Protein AF-A0A9E4DEQ4-F1 (afdb_monomer)

Foldseek 3Di:
DDPPPPPPPPPPPPDDDPDPDDPQQFLDPVSLVSQVVVLVPDDDDPLSVLLVVLSVQLVVCVVVVNRVSNSVSSVRSVVSVPDDD

Nearest PDB structures (foldseek):
  2oo2-assembly1_A-2  TM=9.173E-01  e=4.452E+00  Archaeoglobus fulgidus DSM 4304
  7nsn-assembly1_A  TM=7.470E-01  e=2.787E+00  Neobacillus novalis
  4r5j-assembly1_A  TM=7.666E-01  e=4.721E+00  Escherichia coli K-12
  4r5l-assembly1_A  TM=7.515E-01  e=5.967E+00  Escherichia coli K-12
  4r5j-assembly2_B-2  TM=6.884E-01  e=5.005E+00  Escherichia coli K-12

Structure (mmCIF, N/CA/C/O backbone):
data_AF-A0A9E4DEQ4-F1
#
_entry.id   AF-A0A9E4DEQ4-F1
#
loop_
_atom_site.group_PDB
_atom_site.id
_atom_site.type_symbol
_atom_site.label_atom_id
_atom_site.label_alt_id
_atom_site.label_comp_id
_atom_site.label_asym_id
_atom_site.label_entity_id
_atom_site.label_seq_id
_atom_site.pdbx_PDB_ins_code
_atom_site.Cartn_x
_atom_site.Cartn_y
_atom_site.Cartn_z
_atom_site.occupancy
_atom_site.B_iso_or_equiv
_atom_site.auth_seq_id
_atom_site.auth_comp_id
_atom_site.auth_asym_id
_atom_site.auth_atom_id
_atom_site.pdbx_PDB_model_num
ATOM 1 N N . MET A 1 1 ? -39.513 24.802 49.112 1.00 49.97 1 MET A N 1
ATOM 2 C CA . MET A 1 1 ? -39.488 24.297 47.723 1.00 49.97 1 MET A CA 1
ATOM 3 C C . MET A 1 1 ? -38.285 24.893 47.014 1.00 49.97 1 MET A C 1
ATOM 5 O O . MET A 1 1 ? -38.347 26.044 46.617 1.00 49.97 1 MET A O 1
ATOM 9 N N . ILE A 1 2 ? -37.187 24.146 46.909 1.00 52.62 2 ILE A N 1
ATOM 10 C CA . ILE A 1 2 ? -36.013 24.532 46.115 1.00 52.62 2 ILE A CA 1
ATOM 11 C C . ILE A 1 2 ? -35.707 23.322 45.237 1.00 52.62 2 ILE A C 1
ATOM 13 O O . ILE A 1 2 ? -35.217 22.301 45.708 1.00 52.62 2 ILE A O 1
ATOM 17 N N . LYS A 1 3 ? -36.138 23.406 43.978 1.00 49.81 3 LYS A N 1
ATOM 18 C CA . LYS A 1 3 ? -35.880 22.407 42.943 1.00 49.81 3 LYS A CA 1
ATOM 19 C C . LYS A 1 3 ? -34.465 22.647 42.408 1.00 49.81 3 LYS A C 1
ATOM 21 O O . LYS A 1 3 ? -34.291 23.421 41.475 1.00 49.81 3 LYS A O 1
ATOM 26 N N . LEU A 1 4 ? -33.461 22.022 43.018 1.00 50.47 4 LEU A N 1
ATOM 27 C CA . LEU A 1 4 ? -32.107 21.963 42.463 1.00 50.47 4 LEU A CA 1
ATOM 28 C C . LEU A 1 4 ? -32.028 20.779 41.496 1.00 50.47 4 LEU A C 1
ATOM 30 O O . LEU A 1 4 ? -31.661 19.670 41.870 1.00 50.47 4 LEU A O 1
ATOM 34 N N . ALA A 1 5 ? -32.426 21.017 40.247 1.00 56.91 5 ALA A N 1
ATOM 35 C CA . ALA A 1 5 ? -32.083 20.135 39.142 1.00 56.91 5 ALA A CA 1
ATOM 36 C C . ALA A 1 5 ? -30.648 20.467 38.710 1.00 56.91 5 ALA A C 1
ATOM 38 O O . ALA A 1 5 ? -30.420 21.388 37.929 1.00 56.91 5 ALA A O 1
ATOM 39 N N . LEU A 1 6 ? -29.676 19.751 39.274 1.00 49.41 6 LEU A N 1
ATOM 40 C CA . LEU A 1 6 ? -28.287 19.804 38.833 1.00 49.41 6 LEU A CA 1
ATOM 41 C C . LEU A 1 6 ? -28.140 18.844 37.642 1.00 49.41 6 LEU A C 1
ATOM 43 O O . LEU A 1 6 ? -27.926 17.646 37.814 1.00 49.41 6 LEU A O 1
ATOM 47 N N . ALA A 1 7 ? -28.327 19.353 36.426 1.00 56.19 7 ALA A N 1
ATOM 48 C CA . ALA A 1 7 ? -28.005 18.612 35.214 1.00 56.19 7 ALA A CA 1
ATOM 49 C C . ALA A 1 7 ? -26.479 18.612 35.033 1.00 56.19 7 ALA A C 1
ATOM 51 O O . ALA A 1 7 ? -25.897 19.592 34.572 1.00 56.19 7 ALA A O 1
ATOM 52 N N . ALA A 1 8 ? -25.824 17.520 35.424 1.00 53.00 8 ALA A N 1
ATOM 53 C CA . ALA A 1 8 ? -24.425 17.279 35.101 1.00 53.00 8 ALA A CA 1
ATOM 54 C C . ALA A 1 8 ? -24.325 16.804 33.642 1.00 53.00 8 ALA A C 1
ATOM 56 O O . ALA A 1 8 ? -24.391 15.611 33.357 1.00 53.00 8 ALA A O 1
ATOM 57 N N . ALA A 1 9 ? -24.190 17.744 32.707 1.00 59.12 9 ALA A N 1
ATOM 58 C CA . ALA A 1 9 ? -23.765 17.435 31.348 1.00 59.12 9 ALA A CA 1
ATOM 59 C C . ALA A 1 9 ? -22.232 17.358 31.327 1.00 59.12 9 ALA A C 1
ATOM 61 O O . ALA A 1 9 ? -21.544 18.361 31.152 1.00 59.12 9 ALA A O 1
ATOM 62 N N . ALA A 1 10 ? -21.689 16.161 31.542 1.00 60.41 10 ALA A N 1
ATOM 63 C CA . ALA A 1 10 ? -20.290 15.883 31.250 1.00 60.41 10 ALA A CA 1
ATOM 64 C C . ALA A 1 10 ? -20.142 15.683 29.735 1.00 60.41 10 ALA A C 1
ATOM 66 O O . ALA A 1 10 ? -20.164 14.563 29.235 1.00 60.41 10 ALA A O 1
ATOM 67 N N . THR A 1 11 ? -20.027 16.774 28.979 1.00 61.19 11 THR A N 1
ATOM 68 C CA . THR A 1 11 ? -19.546 16.708 27.595 1.00 61.19 11 THR A CA 1
ATOM 69 C C . THR A 1 11 ? -18.033 16.573 27.623 1.00 61.19 11 THR A C 1
ATOM 71 O O . THR A 1 11 ? -17.303 17.564 27.634 1.00 61.19 11 THR A O 1
ATOM 74 N N . THR A 1 12 ? -17.548 15.335 27.650 1.00 59.88 12 THR A N 1
ATOM 75 C CA . THR A 1 12 ? -16.171 15.033 27.264 1.00 59.88 12 THR A CA 1
ATOM 76 C C . THR A 1 12 ? -16.037 15.300 25.770 1.00 59.88 12 THR A C 1
ATOM 78 O O . THR A 1 12 ? -16.355 14.447 24.943 1.00 59.88 12 THR A O 1
ATOM 81 N N . VAL A 1 13 ? -15.594 16.506 25.417 1.00 60.56 13 VAL A N 1
ATOM 82 C CA . VAL A 1 13 ? -15.055 16.781 24.085 1.00 60.56 13 VAL A CA 1
ATOM 83 C C . VAL A 1 13 ? -13.711 16.066 24.020 1.00 60.56 13 VAL A C 1
ATOM 85 O O . VAL A 1 13 ? -12.694 16.580 24.483 1.00 60.56 13 VAL A O 1
ATOM 88 N N . LEU A 1 14 ? -13.719 14.839 23.504 1.00 56.88 14 LEU A N 1
ATOM 89 C CA . LEU A 1 14 ? -12.495 14.202 23.046 1.00 56.88 14 LEU A CA 1
ATOM 90 C C . LEU A 1 14 ? -12.044 14.963 21.800 1.00 56.88 14 LEU A C 1
ATOM 92 O O . LEU A 1 14 ? -12.642 14.866 20.732 1.00 56.88 14 LEU A O 1
ATOM 96 N N . LEU A 1 15 ? -11.007 15.776 21.986 1.00 63.16 15 LEU A N 1
ATOM 97 C CA . LEU A 1 15 ? -10.203 16.334 20.912 1.00 63.16 15 LEU A CA 1
ATOM 98 C C . LEU A 1 15 ? -9.566 15.173 20.148 1.00 63.16 15 LEU A C 1
ATOM 100 O O . LEU A 1 15 ? -8.529 14.654 20.552 1.00 63.16 15 LEU A O 1
ATOM 104 N N . THR A 1 16 ? -10.161 14.778 19.032 1.00 53.78 16 THR A N 1
ATOM 105 C CA . THR A 1 16 ? -9.436 14.049 17.994 1.00 53.78 16 THR A CA 1
ATOM 106 C C . THR A 1 16 ? -9.246 15.009 16.832 1.00 53.78 16 THR A C 1
ATOM 108 O O . THR A 1 16 ? -10.126 15.154 15.986 1.00 53.78 16 THR A O 1
ATOM 111 N N . LEU A 1 17 ? -8.112 15.718 16.825 1.00 52.00 17 LEU A N 1
ATOM 112 C CA . LEU A 1 17 ? -7.598 16.289 15.585 1.00 52.00 17 LEU A CA 1
ATOM 113 C C . LEU A 1 17 ? -7.300 15.112 14.648 1.00 52.00 17 LEU A C 1
ATOM 115 O O . LEU A 1 17 ? -6.511 14.248 15.040 1.00 52.00 17 LEU A O 1
ATOM 119 N N . PRO A 1 18 ? -7.851 15.055 13.427 1.00 47.28 18 PRO A N 1
ATOM 120 C CA . PRO A 1 18 ? -7.255 14.225 12.403 1.00 47.28 18 PRO A CA 1
ATOM 121 C C . PRO A 1 18 ? -5.923 14.872 12.038 1.00 47.28 18 PRO A C 1
ATOM 123 O O . PRO A 1 18 ? -5.848 16.059 11.711 1.00 47.28 18 PRO A O 1
ATOM 126 N N . ALA A 1 19 ? -4.865 14.088 12.202 1.00 49.19 19 ALA A N 1
ATOM 127 C CA . ALA A 1 19 ? -3.509 14.433 11.849 1.00 49.19 19 ALA A CA 1
ATOM 128 C C . ALA A 1 19 ? -3.460 14.995 10.423 1.00 49.19 19 ALA A C 1
ATOM 130 O O . ALA A 1 19 ? -3.774 14.307 9.457 1.00 49.19 19 ALA A O 1
ATOM 131 N N . LEU A 1 20 ? -3.026 16.247 10.298 1.00 46.94 20 LEU A N 1
ATOM 132 C CA . LEU A 1 20 ? -2.596 16.826 9.033 1.00 46.94 20 LEU A CA 1
ATOM 133 C C . LEU A 1 20 ? -1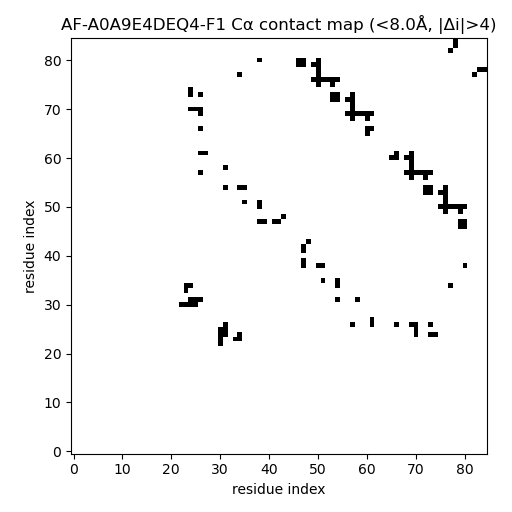.258 16.169 8.660 1.00 46.94 20 LEU A C 1
ATOM 135 O O . LEU A 1 20 ? -0.192 16.726 8.906 1.00 46.94 20 LEU A O 1
ATOM 139 N N . ALA A 1 21 ? -1.300 14.942 8.153 1.00 42.50 21 ALA A N 1
ATOM 140 C CA . ALA A 1 21 ? -0.127 14.227 7.675 1.00 42.50 21 ALA A CA 1
ATOM 141 C C . ALA A 1 21 ? -0.527 13.401 6.451 1.00 42.50 21 ALA A C 1
ATOM 143 O O . ALA A 1 21 ? -1.148 12.356 6.580 1.00 42.50 21 ALA A O 1
ATOM 144 N N . MET A 1 22 ? -0.162 13.897 5.267 1.00 41.94 22 MET A N 1
ATOM 145 C CA . MET A 1 22 ? -0.353 13.234 3.972 1.00 41.94 22 MET A CA 1
ATOM 146 C C . MET A 1 22 ? -1.803 12.830 3.660 1.00 41.94 22 MET A C 1
ATOM 148 O O . MET A 1 22 ? -2.169 11.660 3.678 1.00 41.94 22 MET A O 1
ATOM 152 N N . ASP A 1 23 ? -2.587 13.823 3.255 1.00 50.47 23 ASP A N 1
ATOM 153 C CA . ASP A 1 23 ? -3.980 13.780 2.765 1.00 50.47 23 ASP A CA 1
ATOM 154 C C . ASP A 1 23 ? -4.253 12.800 1.584 1.00 50.47 23 ASP A C 1
ATOM 156 O O . ASP A 1 23 ? -5.290 12.847 0.937 1.00 50.47 23 ASP A O 1
ATOM 160 N N . SER A 1 24 ? -3.309 11.927 1.213 1.00 51.16 24 SER A N 1
ATOM 161 C CA . SER A 1 24 ? -3.396 11.057 0.033 1.00 51.16 24 SER A CA 1
ATOM 162 C C . SER A 1 24 ? -3.190 9.562 0.282 1.00 51.16 24 SER A C 1
ATOM 164 O O . SER A 1 24 ? -3.253 8.808 -0.684 1.00 51.16 24 SER A O 1
ATOM 166 N N . MET A 1 25 ? -2.956 9.123 1.523 1.00 64.62 25 MET A N 1
ATOM 167 C CA . MET A 1 25 ? -2.827 7.696 1.887 1.00 64.62 25 MET A CA 1
ATOM 168 C C . MET A 1 25 ? -3.849 7.280 2.958 1.00 64.62 25 MET A C 1
ATOM 170 O O . MET A 1 25 ? -3.561 6.485 3.851 1.00 64.62 25 MET A O 1
ATOM 174 N N . GLU A 1 26 ? -5.053 7.840 2.911 1.00 75.94 26 GLU A N 1
ATOM 175 C CA . GLU A 1 26 ? -6.119 7.415 3.811 1.00 75.94 26 GLU A CA 1
ATOM 176 C C . GLU A 1 26 ? -6.816 6.153 3.293 1.00 75.94 26 GLU A C 1
ATOM 178 O O . GLU A 1 26 ? -7.064 5.995 2.093 1.00 75.94 26 GLU A O 1
ATOM 183 N N . CYS A 1 27 ? -7.206 5.284 4.227 1.00 86.06 27 CYS A N 1
ATOM 184 C CA . CYS A 1 27 ? -8.135 4.175 4.006 1.00 86.06 27 CYS A CA 1
ATOM 185 C C . CYS A 1 27 ? -9.573 4.677 3.851 1.00 86.06 27 CYS A C 1
ATOM 187 O O . CYS A 1 27 ? -10.469 4.379 4.637 1.00 86.06 27 CYS A O 1
ATOM 189 N N . SER A 1 28 ? -9.756 5.494 2.822 1.00 87.56 28 SER A N 1
ATOM 190 C CA . SER A 1 28 ? -11.005 6.094 2.385 1.00 87.56 28 SER A CA 1
ATOM 191 C C . SER A 1 28 ? -11.193 5.777 0.911 1.00 87.56 28 SER A C 1
ATOM 193 O O . SER A 1 28 ? -10.217 5.677 0.172 1.00 87.56 28 SER A O 1
ATOM 195 N N . GLU A 1 29 ? -12.437 5.668 0.458 1.00 87.56 29 GLU A N 1
ATOM 196 C CA . GLU A 1 29 ? -12.749 5.347 -0.936 1.00 87.56 29 GLU A CA 1
ATOM 197 C C . GLU A 1 29 ? -12.038 6.296 -1.921 1.00 87.56 29 GLU A C 1
ATOM 199 O O . GLU A 1 29 ? -11.474 5.841 -2.917 1.00 87.56 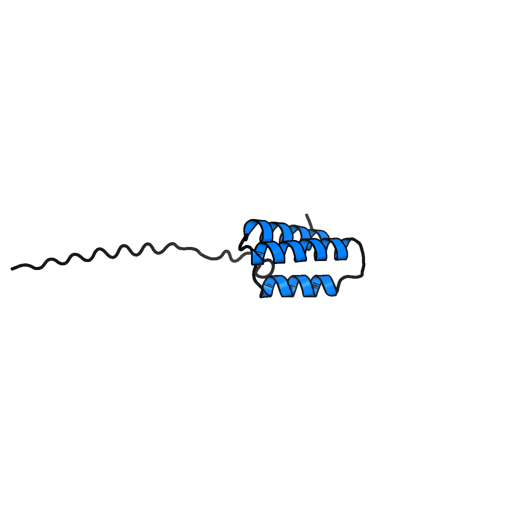29 GLU A O 1
ATOM 204 N N . ASP A 1 30 ? -11.970 7.594 -1.599 1.00 89.50 30 ASP A N 1
ATOM 205 C CA . ASP A 1 30 ? -11.276 8.597 -2.419 1.00 89.50 30 ASP A CA 1
ATOM 206 C C . ASP A 1 30 ? -9.756 8.367 -2.471 1.00 89.50 30 ASP A C 1
ATOM 208 O O . ASP A 1 30 ? -9.181 8.237 -3.558 1.00 89.50 30 ASP A O 1
ATOM 212 N N . GLY A 1 31 ? -9.113 8.230 -1.304 1.00 87.00 31 GLY A N 1
ATOM 213 C CA . GLY A 1 31 ? -7.674 7.963 -1.203 1.00 87.00 31 GLY A CA 1
ATOM 214 C C . GLY A 1 31 ? -7.294 6.676 -1.935 1.00 87.00 31 GLY A C 1
ATOM 215 O O . GLY A 1 31 ? -6.349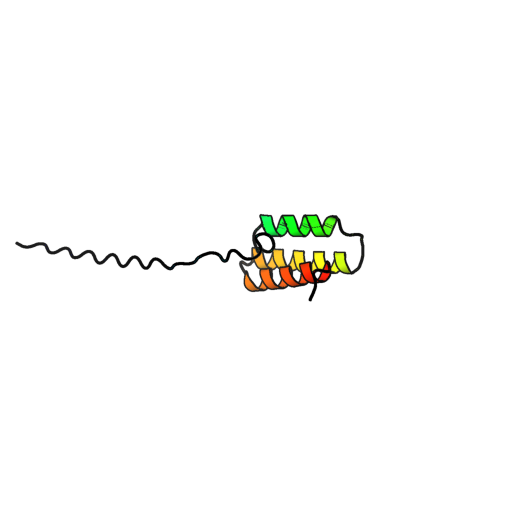 6.636 -2.725 1.00 87.00 31 GLY A O 1
ATOM 216 N N . MET A 1 32 ? -8.127 5.651 -1.784 1.00 89.88 32 MET A N 1
ATOM 217 C CA . MET A 1 32 ? -7.995 4.368 -2.453 1.00 89.88 32 MET A CA 1
ATOM 218 C C . MET A 1 32 ? -8.112 4.461 -3.973 1.00 89.88 32 MET A C 1
ATOM 220 O O . MET A 1 32 ? -7.271 3.936 -4.713 1.00 89.88 32 MET A O 1
ATOM 224 N N . MET A 1 33 ? -9.123 5.169 -4.464 1.00 91.19 33 MET A N 1
ATOM 225 C CA . MET A 1 33 ? -9.323 5.377 -5.893 1.00 91.19 33 MET A CA 1
ATOM 226 C C . MET A 1 33 ? -8.187 6.201 -6.516 1.00 91.19 33 MET A C 1
ATOM 228 O O . MET A 1 33 ? -7.761 5.931 -7.645 1.00 91.19 33 MET A O 1
ATOM 232 N N . LYS A 1 34 ? -7.652 7.184 -5.783 1.00 89.88 34 LYS A N 1
ATOM 233 C CA . LYS A 1 34 ? -6.499 7.984 -6.205 1.00 89.88 34 LYS A CA 1
ATOM 234 C C . LYS A 1 34 ? -5.240 7.125 -6.338 1.00 89.88 34 LYS A C 1
ATOM 236 O O . LYS A 1 34 ? -4.595 7.187 -7.387 1.00 89.88 34 LYS A O 1
ATOM 241 N N . SER A 1 35 ? -4.941 6.279 -5.352 1.00 88.81 35 SER A N 1
ATOM 242 C CA . SER A 1 35 ? -3.817 5.333 -5.400 1.00 88.81 35 SER A CA 1
ATOM 243 C C . SER A 1 35 ? -3.947 4.346 -6.559 1.00 88.81 35 SER A C 1
ATOM 245 O O . SER A 1 35 ? -3.017 4.202 -7.353 1.00 88.81 35 SER A O 1
ATOM 247 N N . GLN A 1 36 ? -5.134 3.770 -6.777 1.00 90.12 36 GLN A N 1
ATOM 248 C CA . GLN A 1 36 ? -5.383 2.902 -7.933 1.00 90.12 36 GLN A CA 1
ATOM 249 C C . GLN A 1 36 ? -5.160 3.636 -9.270 1.00 90.12 36 GLN A C 1
ATOM 251 O O . GLN A 1 36 ? -4.582 3.086 -10.213 1.00 90.12 36 GLN A O 1
ATOM 256 N N . LYS A 1 37 ? -5.585 4.900 -9.378 1.00 91.44 37 LYS A N 1
ATOM 257 C CA . LYS A 1 37 ? -5.353 5.716 -10.580 1.00 91.44 37 LYS A CA 1
ATOM 258 C C . LYS A 1 37 ? -3.864 5.981 -10.822 1.00 91.44 37 LYS A C 1
ATOM 260 O O . LYS A 1 37 ? -3.457 6.096 -11.975 1.00 91.44 37 LYS A O 1
ATOM 265 N N . MET A 1 38 ? -3.052 6.079 -9.773 1.00 89.50 38 MET A N 1
ATOM 266 C CA . MET A 1 38 ? -1.596 6.178 -9.910 1.00 89.50 38 MET A CA 1
ATOM 267 C C . MET A 1 38 ? -1.004 4.848 -10.397 1.00 89.50 38 MET A C 1
ATOM 269 O O . MET A 1 38 ? -0.284 4.840 -11.393 1.00 89.50 38 MET A O 1
ATOM 273 N N . MET A 1 39 ? -1.416 3.720 -9.809 1.00 90.38 39 M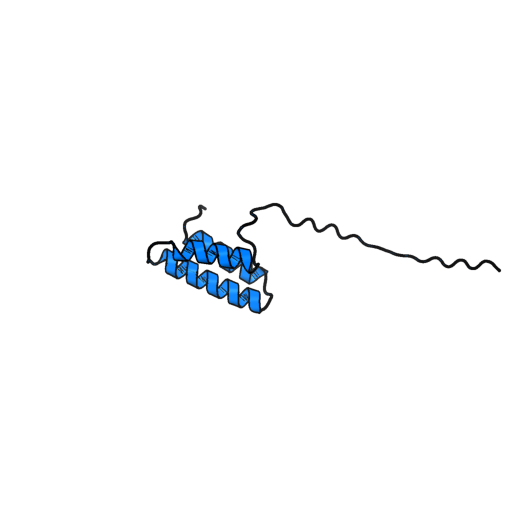ET A N 1
ATOM 274 C CA . MET A 1 39 ? -0.960 2.375 -10.198 1.00 90.38 39 MET A CA 1
ATOM 275 C C . MET A 1 39 ? -1.301 2.022 -11.649 1.00 90.38 39 MET A C 1
ATOM 277 O O . MET A 1 39 ? -0.496 1.433 -12.362 1.00 90.38 39 MET A O 1
ATOM 281 N N . THR A 1 40 ? -2.490 2.392 -12.130 1.00 90.62 40 THR A N 1
ATOM 282 C CA . THR A 1 40 ? -2.907 2.109 -13.519 1.00 90.62 40 THR A CA 1
ATOM 283 C C . THR A 1 40 ? -2.062 2.842 -14.561 1.00 90.62 40 THR A C 1
ATOM 285 O O . THR A 1 40 ? -1.929 2.344 -15.677 1.00 90.62 40 THR A O 1
ATOM 288 N N . LYS A 1 41 ? -1.461 3.981 -14.193 1.00 91.94 41 LYS A N 1
ATOM 289 C CA . LYS A 1 41 ? -0.540 4.755 -15.039 1.00 91.94 41 LYS A CA 1
ATOM 290 C C . LYS A 1 41 ? 0.898 4.239 -15.010 1.00 91.94 41 LYS A C 1
ATOM 292 O O . LYS A 1 41 ? 1.705 4.710 -15.806 1.00 91.94 41 LYS A O 1
ATOM 297 N N . MET A 1 42 ? 1.229 3.315 -14.107 1.00 88.50 42 MET A N 1
ATOM 298 C CA . MET A 1 42 ? 2.531 2.658 -14.119 1.00 88.50 42 MET A CA 1
ATOM 299 C C . MET A 1 42 ? 2.650 1.745 -15.338 1.00 88.50 42 MET A C 1
ATOM 301 O O . MET A 1 42 ? 1.665 1.130 -15.770 1.00 88.50 42 MET A O 1
ATOM 305 N N . GLU A 1 43 ? 3.871 1.625 -15.852 1.00 92.69 43 GLU A N 1
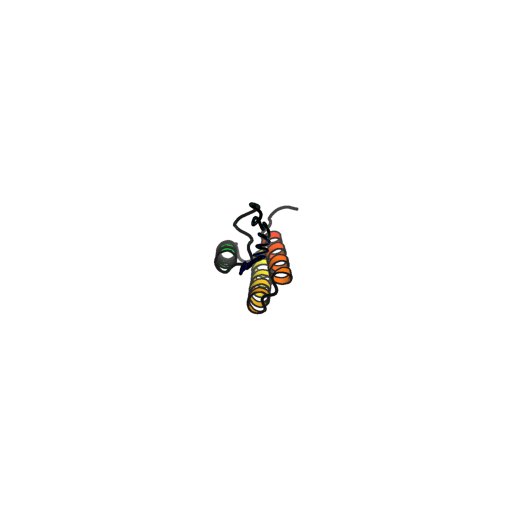ATOM 306 C CA . GLU A 1 43 ? 4.207 0.588 -16.822 1.00 92.69 43 GLU A CA 1
ATOM 307 C C . GLU A 1 43 ? 3.915 -0.799 -16.241 1.00 92.69 43 GLU A C 1
ATOM 309 O O . GLU A 1 43 ? 4.052 -1.036 -15.035 1.00 92.69 43 GLU A O 1
ATOM 314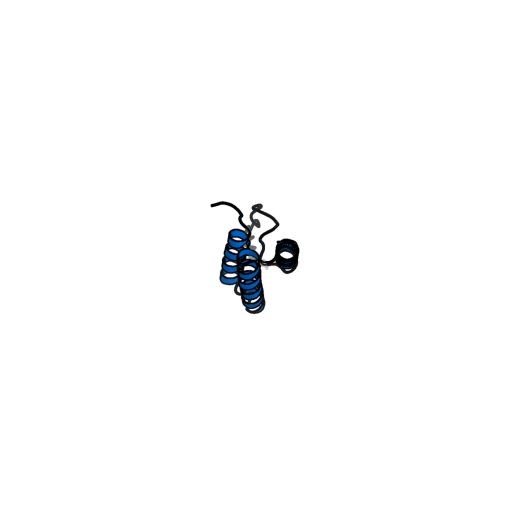 N N . ASP A 1 44 ? 3.476 -1.714 -17.103 1.00 90.19 44 ASP A N 1
ATOM 315 C CA . ASP A 1 44 ? 3.226 -3.089 -16.695 1.00 90.19 44 ASP A CA 1
ATOM 316 C C . ASP A 1 44 ? 4.535 -3.756 -16.264 1.00 90.19 44 ASP A C 1
ATOM 318 O O . ASP A 1 44 ? 5.558 -3.687 -16.944 1.00 90.19 44 ASP A O 1
ATOM 322 N N . GLY A 1 45 ? 4.505 -4.395 -15.099 1.00 91.69 45 GLY A N 1
ATOM 323 C CA . GLY A 1 45 ? 5.684 -4.990 -14.492 1.00 91.69 45 GLY A CA 1
ATOM 324 C C . GLY A 1 45 ? 5.422 -5.426 -13.059 1.00 91.69 45 GLY A C 1
ATOM 325 O O . GLY A 1 45 ? 4.362 -5.165 -12.488 1.00 91.69 45 GLY A O 1
ATOM 326 N N . GLU A 1 46 ? 6.413 -6.081 -12.462 1.00 92.31 46 GLU A N 1
ATOM 327 C CA . GLU A 1 46 ? 6.301 -6.688 -11.132 1.00 92.31 46 GLU A CA 1
ATOM 328 C C . GLU A 1 46 ? 5.864 -5.684 -10.053 1.00 92.31 46 GLU A C 1
ATOM 330 O O . GLU A 1 46 ? 4.983 -5.983 -9.250 1.00 92.31 46 GLU A O 1
ATOM 335 N N . LYS A 1 47 ? 6.392 -4.455 -10.103 1.00 91.81 47 LYS A N 1
ATOM 336 C CA . LYS A 1 47 ? 6.033 -3.362 -9.185 1.00 91.81 47 LYS A CA 1
ATOM 337 C C . LYS A 1 47 ? 4.555 -2.987 -9.253 1.00 91.81 47 LYS A C 1
ATOM 339 O O . LYS A 1 47 ? 3.907 -2.877 -8.217 1.00 91.81 47 LYS A O 1
ATOM 344 N N . LYS A 1 48 ? 4.008 -2.829 -10.463 1.00 93.44 48 LYS A N 1
ATOM 345 C CA . LYS A 1 48 ? 2.582 -2.539 -10.670 1.00 93.44 48 LYS A CA 1
ATOM 346 C C . LYS A 1 48 ? 1.720 -3.699 -10.185 1.00 93.44 48 LYS A C 1
ATOM 348 O O . LYS A 1 48 ? 0.722 -3.469 -9.512 1.00 93.44 48 LYS A O 1
ATOM 353 N N . THR A 1 49 ? 2.122 -4.934 -10.482 1.00 95.19 49 THR A N 1
ATOM 354 C CA . THR A 1 49 ? 1.414 -6.138 -10.032 1.00 95.19 49 THR A CA 1
ATOM 355 C C . THR A 1 49 ? 1.374 -6.236 -8.507 1.00 95.19 49 THR A C 1
ATOM 357 O O . THR A 1 49 ? 0.310 -6.484 -7.946 1.00 95.19 49 THR A O 1
ATOM 360 N N . MET A 1 50 ? 2.499 -6.002 -7.822 1.00 94.12 50 MET A N 1
ATOM 361 C CA . MET A 1 50 ? 2.545 -5.978 -6.356 1.00 94.12 50 MET A CA 1
ATOM 362 C C . MET A 1 50 ? 1.718 -4.826 -5.785 1.00 94.12 50 MET A C 1
ATOM 364 O O . MET A 1 50 ? 0.902 -5.060 -4.900 1.00 94.12 50 MET A O 1
ATOM 368 N N . ALA A 1 51 ? 1.853 -3.615 -6.334 1.00 94.25 51 ALA A N 1
ATOM 369 C CA . ALA A 1 51 ? 1.074 -2.462 -5.893 1.00 94.25 51 ALA A CA 1
ATOM 370 C C . ALA A 1 51 ? -0.438 -2.704 -6.033 1.00 94.25 51 ALA A C 1
ATOM 372 O O . ALA A 1 51 ? -1.193 -2.434 -5.105 1.00 94.25 51 ALA A O 1
ATOM 373 N N . MET A 1 52 ? -0.889 -3.278 -7.155 1.00 94.94 52 MET A N 1
ATOM 374 C CA . MET A 1 52 ? -2.300 -3.625 -7.353 1.00 94.94 52 MET A CA 1
ATOM 375 C C . MET A 1 52 ? -2.776 -4.734 -6.413 1.00 94.94 52 MET A C 1
ATOM 377 O O . MET A 1 52 ? -3.888 -4.648 -5.901 1.00 94.94 52 MET A O 1
ATOM 381 N N . LYS A 1 53 ? -1.941 -5.744 -6.143 1.00 96.50 53 LYS A N 1
ATOM 382 C CA . LYS A 1 53 ? -2.269 -6.810 -5.189 1.00 96.50 53 LYS A CA 1
ATOM 383 C C . LYS A 1 53 ? -2.489 -6.251 -3.784 1.00 96.50 53 LYS A C 1
ATOM 385 O O . LYS A 1 53 ? -3.512 -6.538 -3.170 1.00 96.50 53 LYS A O 1
ATOM 390 N N . GLU A 1 54 ? -1.551 -5.452 -3.289 1.00 96.69 54 GLU A N 1
ATOM 391 C CA . GLU A 1 54 ? -1.663 -4.819 -1.973 1.00 96.69 54 GLU A CA 1
ATOM 392 C C . GLU A 1 54 ? -2.863 -3.856 -1.926 1.00 96.69 54 GLU A C 1
ATOM 394 O O . GLU A 1 54 ? -3.634 -3.857 -0.973 1.00 96.69 54 GLU A O 1
ATOM 399 N N . MET A 1 55 ? -3.137 -3.128 -3.010 1.00 95.19 55 MET A N 1
ATOM 400 C CA . MET A 1 55 ? -4.327 -2.282 -3.129 1.00 95.19 55 MET A CA 1
ATOM 401 C C . MET A 1 55 ? -5.649 -3.062 -3.018 1.00 95.19 55 MET A C 1
ATOM 403 O O . MET A 1 55 ? -6.614 -2.569 -2.431 1.00 95.19 55 MET A O 1
ATOM 407 N N . ASP A 1 56 ? -5.726 -4.268 -3.580 1.00 96.31 56 ASP A N 1
ATOM 408 C CA . ASP A 1 56 ? -6.919 -5.112 -3.473 1.00 96.31 56 ASP A CA 1
ATOM 409 C C . ASP A 1 56 ? -7.079 -5.699 -2.063 1.00 96.31 56 ASP A C 1
ATOM 411 O O . ASP A 1 56 ? -8.193 -5.719 -1.537 1.00 96.31 56 ASP A O 1
ATOM 415 N N . MET A 1 57 ? -5.975 -6.058 -1.400 1.00 96.88 57 MET A N 1
ATOM 416 C CA . MET A 1 57 ? -5.989 -6.437 0.017 1.00 96.88 57 MET A CA 1
ATOM 417 C C . MET A 1 57 ? -6.446 -5.276 0.912 1.00 96.88 57 MET A C 1
ATOM 419 O O . MET A 1 57 ? -7.255 -5.474 1.820 1.00 96.88 57 MET A O 1
ATOM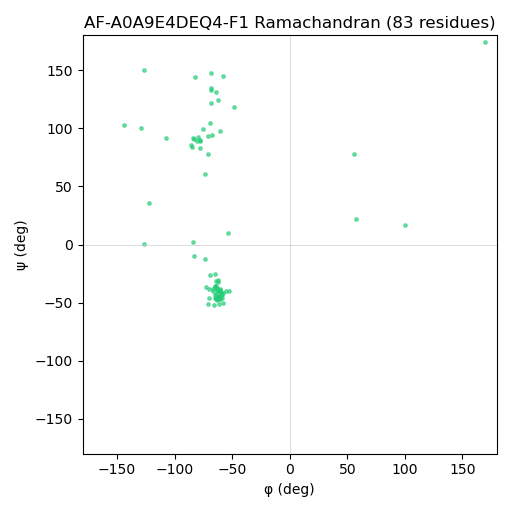 423 N N . ALA A 1 58 ? -6.015 -4.045 0.616 1.00 94.81 58 ALA A N 1
ATOM 424 C CA . ALA A 1 58 ? -6.491 -2.851 1.309 1.00 94.81 58 ALA A CA 1
ATOM 425 C C . ALA A 1 58 ? -8.012 -2.664 1.150 1.00 94.81 58 ALA A C 1
ATOM 427 O O . ALA A 1 58 ? -8.691 -2.326 2.118 1.00 94.81 58 ALA A O 1
ATOM 428 N N . LYS A 1 59 ? -8.584 -2.936 -0.037 1.00 94.19 59 LYS A N 1
ATOM 429 C CA . LYS A 1 59 ? -10.049 -2.866 -0.268 1.00 94.19 59 LYS A CA 1
ATOM 430 C C . LYS A 1 59 ? -10.803 -3.921 0.516 1.00 94.19 59 LYS A C 1
ATOM 432 O O . LYS A 1 59 ? -11.876 -3.643 1.056 1.00 94.19 59 LYS A O 1
ATOM 437 N N . GLU A 1 60 ? -10.255 -5.127 0.580 1.00 96.38 60 GLU A N 1
ATOM 438 C CA . GLU A 1 60 ? -10.841 -6.202 1.367 1.00 96.38 60 GLU A CA 1
ATOM 439 C C . GLU A 1 60 ? -10.838 -5.846 2.860 1.00 96.38 60 GLU A C 1
ATOM 441 O O . GLU A 1 60 ? -11.869 -5.973 3.525 1.00 96.38 60 GLU A O 1
ATOM 446 N N . ALA A 1 61 ? -9.717 -5.335 3.373 1.00 95.69 61 ALA A N 1
ATOM 447 C CA . ALA A 1 61 ? -9.600 -4.866 4.749 1.00 95.69 61 ALA A CA 1
ATOM 448 C C . ALA A 1 61 ? -10.570 -3.709 5.047 1.00 95.69 61 ALA A C 1
ATOM 450 O O . ALA A 1 61 ? -11.298 -3.760 6.037 1.00 95.69 61 ALA A O 1
ATOM 451 N N . MET A 1 62 ? -10.682 -2.725 4.147 1.00 93.62 62 MET A N 1
ATOM 452 C CA . MET A 1 62 ? -11.645 -1.625 4.269 1.00 93.62 62 MET A CA 1
ATOM 453 C C . MET A 1 62 ? -13.095 -2.134 4.325 1.00 93.62 62 MET A C 1
ATOM 455 O O . MET A 1 62 ? -13.876 -1.682 5.160 1.00 93.62 62 MET A O 1
ATOM 459 N N . THR A 1 63 ? -13.451 -3.118 3.490 1.00 94.31 63 THR A N 1
ATOM 460 C CA . THR A 1 63 ? -14.788 -3.746 3.493 1.00 94.31 63 THR A CA 1
ATOM 461 C C . THR A 1 63 ? -15.089 -4.437 4.826 1.00 94.31 63 THR A C 1
ATOM 463 O O . THR A 1 63 ? -16.233 -4.456 5.277 1.00 94.31 63 THR A O 1
ATOM 466 N N . LYS A 1 64 ? -14.057 -4.972 5.487 1.00 95.94 64 LYS A N 1
ATOM 467 C CA . LYS A 1 64 ? -14.130 -5.563 6.832 1.00 95.94 64 LYS A CA 1
ATOM 468 C C . LYS A 1 64 ? -14.014 -4.529 7.962 1.00 95.94 64 LYS A C 1
ATOM 470 O O . LYS A 1 64 ? -14.025 -4.918 9.124 1.00 95.94 64 LYS A O 1
ATOM 475 N N . GLN A 1 65 ? -13.915 -3.237 7.634 1.00 91.44 65 GLN A N 1
ATOM 476 C CA . GLN A 1 65 ? -13.636 -2.130 8.560 1.00 91.44 65 GLN A CA 1
ATOM 477 C C . GLN A 1 65 ? -12.321 -2.288 9.348 1.00 91.44 65 GLN A C 1
ATOM 479 O O . GLN A 1 65 ? -12.137 -1.663 10.392 1.00 91.44 65 GLN A O 1
ATOM 484 N N . ASP A 1 66 ? -11.392 -3.098 8.837 1.00 93.81 66 ASP A N 1
ATOM 485 C CA . ASP A 1 66 ? -10.060 -3.288 9.402 1.00 93.81 66 ASP A CA 1
ATOM 486 C C . ASP A 1 66 ? -9.126 -2.188 8.882 1.00 93.81 66 ASP A C 1
ATOM 488 O O . ASP A 1 66 ? -8.434 -2.325 7.869 1.00 93.81 66 ASP A O 1
ATOM 492 N N . MET A 1 67 ? -9.166 -1.041 9.559 1.00 91.44 67 MET A N 1
ATOM 493 C CA . MET A 1 67 ? -8.409 0.145 9.154 1.00 91.44 67 MET A CA 1
ATOM 494 C C . MET A 1 67 ? -6.896 -0.024 9.339 1.00 91.44 67 MET A C 1
ATOM 496 O O . MET A 1 67 ? -6.124 0.606 8.619 1.00 91.44 67 MET A O 1
ATOM 500 N N . GLU A 1 68 ? -6.466 -0.878 10.272 1.00 92.50 68 GLU A N 1
ATOM 501 C CA . GLU A 1 68 ? -5.048 -1.166 10.495 1.00 92.50 68 GLU A CA 1
ATOM 502 C C . GLU A 1 68 ? -4.482 -1.981 9.330 1.00 92.50 68 GLU A C 1
ATOM 504 O O . GLU A 1 68 ? -3.501 -1.565 8.707 1.00 92.50 68 GLU A O 1
ATOM 509 N N . ALA A 1 69 ? -5.150 -3.082 8.966 1.00 94.06 69 ALA A N 1
ATOM 510 C CA . ALA A 1 69 ? -4.755 -3.889 7.817 1.00 94.06 69 ALA A CA 1
ATOM 511 C C . ALA A 1 69 ? -4.871 -3.098 6.509 1.00 94.06 69 ALA A C 1
ATOM 513 O O . ALA A 1 69 ? -3.990 -3.183 5.654 1.00 94.06 69 ALA A O 1
ATOM 514 N N . CYS A 1 70 ? -5.914 -2.274 6.361 1.00 94.56 70 CYS A N 1
ATOM 515 C CA . CYS A 1 70 ? -6.045 -1.417 5.191 1.00 94.56 70 CYS A CA 1
ATOM 516 C C . CYS A 1 70 ? -4.844 -0.467 5.051 1.00 94.56 70 CYS A C 1
ATOM 518 O O . CYS A 1 70 ? -4.278 -0.361 3.962 1.00 94.56 70 CYS A O 1
ATOM 520 N N . LYS A 1 71 ? -4.419 0.188 6.143 1.00 92.25 71 LYS A N 1
ATOM 521 C CA . LYS A 1 71 ? -3.282 1.120 6.124 1.00 92.25 71 LYS A CA 1
ATOM 522 C C . LYS A 1 71 ? -1.978 0.401 5.793 1.00 92.25 71 LYS A C 1
ATOM 524 O O . LYS A 1 71 ? -1.211 0.893 4.973 1.00 92.25 71 LYS A O 1
ATOM 529 N N . MET A 1 72 ? -1.758 -0.772 6.384 1.00 94.75 72 MET A N 1
ATOM 530 C CA . MET A 1 72 ? -0.581 -1.602 6.117 1.00 94.75 72 MET A CA 1
ATOM 531 C C . MET A 1 72 ? -0.479 -1.974 4.633 1.00 94.75 72 MET A C 1
ATOM 533 O O . MET A 1 72 ? 0.555 -1.755 4.005 1.00 94.75 72 MET A O 1
ATOM 537 N N . HIS A 1 73 ? -1.567 -2.485 4.058 1.00 96.31 73 HIS A N 1
ATOM 538 C CA . HIS A 1 73 ? -1.617 -2.835 2.642 1.00 96.31 73 HIS A CA 1
ATOM 539 C C . HIS A 1 73 ? -1.461 -1.601 1.738 1.00 96.31 73 HIS A C 1
ATOM 541 O O . HIS A 1 73 ? -0.795 -1.662 0.708 1.00 96.31 73 HIS A O 1
ATOM 547 N N . MET A 1 74 ? -1.994 -0.445 2.138 1.00 92.25 74 MET A N 1
ATOM 548 C CA . MET A 1 74 ? -1.755 0.817 1.436 1.00 92.25 74 MET A CA 1
ATOM 549 C C . MET A 1 74 ? -0.279 1.224 1.412 1.00 92.25 74 MET A C 1
ATOM 551 O O . MET A 1 74 ? 0.243 1.577 0.356 1.00 92.25 74 MET A O 1
ATOM 555 N N . GLU A 1 75 ? 0.409 1.156 2.550 1.00 91.56 7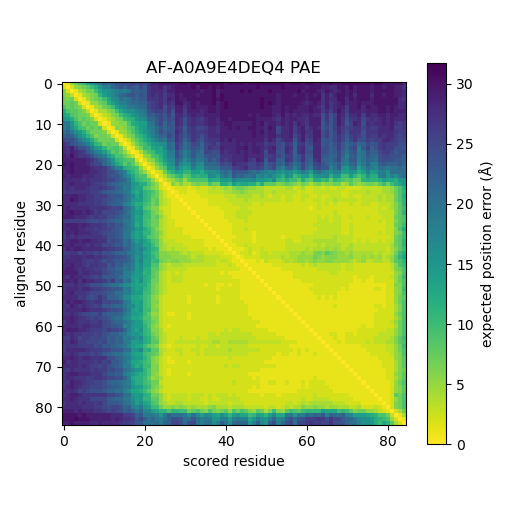5 GLU A N 1
ATOM 556 C CA . GLU A 1 75 ? 1.832 1.494 2.648 1.00 91.56 75 GLU A CA 1
ATOM 557 C C . GLU A 1 75 ? 2.695 0.566 1.780 1.00 91.56 75 GLU A C 1
ATOM 559 O O . GLU A 1 75 ? 3.541 1.044 1.018 1.00 91.56 75 GLU A O 1
ATOM 564 N N . GLU A 1 76 ? 2.445 -0.747 1.814 1.00 92.19 76 GLU A N 1
ATOM 565 C CA . GLU A 1 76 ? 3.160 -1.709 0.965 1.00 92.19 76 GLU A CA 1
ATOM 566 C C . GLU A 1 76 ? 2.866 -1.488 -0.527 1.00 92.19 76 GLU A C 1
ATOM 568 O O . GLU A 1 76 ? 3.775 -1.582 -1.359 1.00 92.19 76 GLU A O 1
ATOM 573 N N . ALA A 1 77 ? 1.638 -1.092 -0.879 1.00 91.75 77 ALA A N 1
ATOM 574 C CA . ALA A 1 77 ? 1.301 -0.727 -2.248 1.00 91.75 77 ALA A CA 1
ATOM 575 C C . ALA A 1 77 ? 2.121 0.480 -2.736 1.00 91.75 77 ALA A C 1
ATOM 577 O O . ALA A 1 77 ? 2.676 0.446 -3.835 1.00 91.75 77 ALA A O 1
ATOM 578 N N . MET A 1 78 ? 2.249 1.530 -1.921 1.00 88.44 78 MET A N 1
ATOM 579 C CA . MET A 1 78 ? 3.000 2.747 -2.268 1.00 88.44 78 MET A CA 1
ATOM 580 C C . MET A 1 78 ? 4.515 2.491 -2.326 1.00 88.44 78 MET A C 1
ATOM 582 O O . MET A 1 78 ? 5.201 2.947 -3.245 1.00 88.44 78 MET A O 1
ATOM 586 N N . LYS A 1 79 ? 5.033 1.666 -1.416 1.00 89.50 79 LYS A N 1
ATOM 587 C CA . LYS A 1 79 ? 6.427 1.204 -1.415 1.00 89.50 79 LYS A CA 1
ATOM 588 C C . LYS A 1 79 ? 6.770 0.399 -2.670 1.00 89.50 79 LYS A C 1
ATOM 590 O O . LYS A 1 79 ? 7.828 0.610 -3.264 1.00 89.50 79 LYS A O 1
ATOM 595 N N . ALA A 1 80 ? 5.859 -0.457 -3.141 1.00 88.75 80 ALA A N 1
ATOM 596 C CA . ALA A 1 80 ? 6.026 -1.170 -4.409 1.00 88.75 80 ALA A CA 1
ATOM 597 C C . ALA A 1 80 ? 6.107 -0.213 -5.616 1.00 88.75 80 ALA A C 1
ATOM 599 O O . ALA A 1 80 ? 6.825 -0.497 -6.580 1.00 88.75 80 ALA A O 1
ATOM 600 N N . MET A 1 81 ? 5.439 0.948 -5.557 1.00 83.00 81 MET A N 1
ATOM 601 C CA . MET A 1 81 ? 5.510 1.981 -6.601 1.00 83.00 81 MET A CA 1
ATOM 602 C C . MET A 1 81 ? 6.831 2.762 -6.625 1.00 83.00 81 MET A C 1
ATOM 604 O O . MET A 1 81 ? 7.129 3.410 -7.628 1.00 83.00 81 MET A O 1
ATOM 608 N N . GLY A 1 82 ? 7.666 2.643 -5.590 1.00 74.75 82 GLY A N 1
ATOM 609 C CA . GLY A 1 82 ? 8.985 3.271 -5.533 1.00 74.75 82 GLY A CA 1
ATOM 610 C C . GLY A 1 82 ? 9.056 4.555 -4.709 1.00 74.75 82 GLY A C 1
ATOM 611 O O . GLY A 1 82 ? 10.039 5.282 -4.857 1.00 74.75 82 GLY A O 1
ATOM 612 N N . GLU A 1 83 ? 8.076 4.839 -3.843 1.00 55.53 83 GLU A N 1
ATOM 613 C CA . GLU A 1 83 ? 8.297 5.841 -2.797 1.00 55.53 83 GLU A CA 1
ATOM 614 C C . GLU A 1 83 ? 9.327 5.333 -1.776 1.00 55.53 83 GLU A C 1
ATOM 616 O O . GLU A 1 83 ? 9.331 4.175 -1.357 1.00 55.53 83 GLU A O 1
ATOM 621 N N . HIS A 1 84 ? 10.270 6.221 -1.484 1.00 38.28 84 HIS A N 1
ATOM 622 C CA . HIS A 1 84 ? 11.571 5.979 -0.879 1.00 38.28 84 HIS A CA 1
ATOM 623 C C . HIS A 1 84 ? 11.452 5.528 0.587 1.00 38.28 84 HIS A C 1
ATOM 625 O O . HIS A 1 84 ? 10.718 6.127 1.374 1.00 38.28 84 HIS A O 1
ATOM 631 N N . SER A 1 85 ? 12.218 4.489 0.935 1.00 40.41 85 SER A N 1
ATOM 632 C CA . SER A 1 85 ? 12.767 4.307 2.287 1.00 40.41 85 SER A CA 1
ATOM 633 C C . SER A 1 85 ? 13.719 5.442 2.671 1.00 40.41 85 SER A C 1
ATOM 635 O O . SER A 1 85 ? 14.235 6.134 1.761 1.00 40.41 85 SER A O 1
#

Secondary structure (DSSP, 8-state):
----------------PPP-S-TTS-SSHHHHHHHHHHHHTSPSSHHHHHHHHHHHHHHHHHHTT-HHHHHHHHHHHHHHHT---

Mean predicted aligned error: 12.43 Å

pLDDT: mean 78.71, std 19.01, range [38.28, 96.88]

Radius of gyration: 20.84 Å; Cα contacts (8 Å, |Δi|>4): 75; chains: 1; bound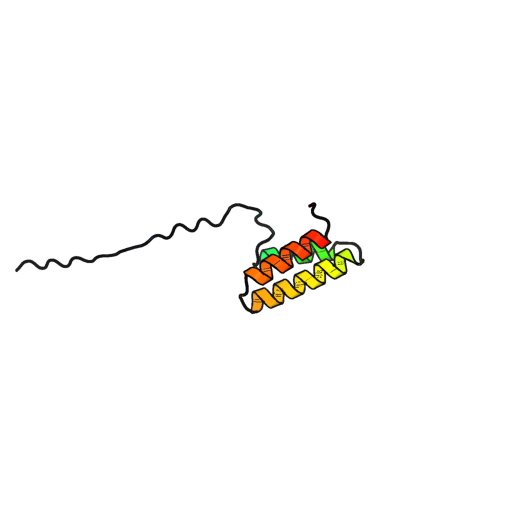ing box: 52×31×64 Å

Solvent-accessible surface area (backbone atoms only — not comparable to full-atom values): 5185 Å² total; per-residue (Å²): 142,82,88,81,80,80,81,81,76,81,77,78,78,77,86,74,77,79,75,94,67,68,98,61,75,46,91,40,76,66,28,47,52,53,50,50,56,54,49,70,70,46,70,90,47,72,42,37,54,49,18,51,51,25,45,52,50,16,51,53,24,48,75,70,68,34,61,68,58,11,42,54,24,44,52,54,15,47,45,42,71,62,58,78,130

Sequence (85 aa):
MIKLALAAAATTVLLTLPALAMDSMECSEDGMMKSQKMMTKMEDGEKKTMAMKEMDMAKEAMTKQDMEACKMHMEEAMKAMGEHS